Protein AF-A0A0K9PNU1-F1 (afdb_monomer_lite)

Radius of gyration: 18.24 Å; chains: 1; bounding box: 35×34×58 Å

pLDDT: mean 87.6, std 14.02, range [39.38, 98.31]

Sequence (174 aa):
LGCNKSFCAAYWQTQDVKPDSIHTMCNGESFKPIYQRTISMIPDSTHQNNRYEQAITKKCIEHSGKSVQAVISDWIVKFGKREIDRTKLPLSQAEIISPQSHLCNDCYSKLVGFLLYWFRVSMPKSDIPLEASDRQDCWYGHACRTQHHNLDHAEKRNHVCRPTRGNPNTPLTS

Foldseek 3Di:
DFAPDDACQVVCVVVVNDDDPPCPSNPPQQKAFLLPDDDQAQDCPALNNQVQVRVQLVVLCVLVVHGLRVLSNVLLVCVQVVVDDQPPQPGPPSVPRHSRHMDGPVSSSSVSSVSSLVVVVPDDLVSGPPQQSPAAADLCASNDPCSNPPNVCVSRHHNSDHHNPPDPPHDPDD

Secondary structure (DSSP, 8-state):
-BT-----HHHHHHTT----TT-GGG-GGGEEEGGG---SS--TTGGGG-HHHHHHHHHHHHHTT--HHHHHHHHHHHHHTT-S--TT--SBTTTT--TTSEEEHHHHHHHHHHHHHHHHHHS-GGGS-HHHHTSEEPTTGGG-SGGGT-HHHHHHEE-SS---TT-TT-----

Organism: Zostera marina (NCBI:txid29655)

Structure (mmCIF, N/CA/C/O backbone):
data_AF-A0A0K9PNU1-F1
#
_entry.id   AF-A0A0K9PNU1-F1
#
loop_
_atom_site.group_PDB
_atom_site.id
_atom_site.type_symbol
_atom_site.label_atom_id
_atom_site.label_alt_id
_atom_site.label_comp_id
_atom_site.label_asym_id
_atom_site.label_entity_id
_atom_site.label_seq_id
_atom_site.pdbx_PDB_ins_code
_atom_site.Cartn_x
_atom_site.Cartn_y
_atom_site.Cartn_z
_atom_site.occupancy
_atom_site.B_iso_or_equiv
_atom_site.auth_seq_id
_atom_site.auth_comp_id
_atom_site.auth_asym_id
_atom_site.auth_atom_id
_atom_site.pdbx_PDB_model_num
ATOM 1 N N . LEU A 1 1 ? 3.591 -10.406 -16.385 1.00 83.81 1 LEU A N 1
ATOM 2 C CA . LEU A 1 1 ? 3.832 -9.754 -15.072 1.00 83.81 1 LEU A CA 1
ATOM 3 C C . LEU A 1 1 ? 2.864 -8.596 -14.857 1.00 83.81 1 LEU A C 1
ATOM 5 O O . LEU A 1 1 ? 2.636 -7.806 -15.771 1.00 83.81 1 LEU A O 1
ATOM 9 N N . GLY A 1 2 ? 2.307 -8.464 -13.653 1.00 90.31 2 GLY A N 1
ATOM 10 C CA . GLY A 1 2 ? 1.466 -7.318 -13.300 1.00 90.31 2 GLY A CA 1
ATOM 11 C C . GLY A 1 2 ? 0.048 -7.435 -13.862 1.00 90.31 2 GLY A C 1
ATOM 12 O O . GLY A 1 2 ? -0.777 -8.146 -13.296 1.00 90.31 2 GLY A O 1
ATOM 13 N N . CYS A 1 3 ? -0.244 -6.733 -14.961 1.00 90.06 3 CYS A N 1
ATOM 14 C CA . CYS A 1 3 ? -1.572 -6.713 -15.594 1.00 90.06 3 CYS A CA 1
ATOM 15 C C . CYS A 1 3 ? -1.666 -7.523 -16.894 1.00 90.06 3 CYS A C 1
ATOM 17 O O . CYS A 1 3 ? -2.749 -7.593 -17.463 1.00 90.06 3 CYS A O 1
ATOM 19 N N . ASN A 1 4 ? -0.557 -8.104 -17.369 1.00 85.81 4 ASN A N 1
ATOM 20 C CA . ASN A 1 4 ? -0.470 -8.848 -18.637 1.00 85.81 4 ASN A CA 1
ATOM 21 C C . ASN A 1 4 ? -0.915 -8.055 -19.880 1.00 85.81 4 ASN A C 1
ATOM 23 O O . ASN A 1 4 ? -1.255 -8.645 -20.901 1.00 85.81 4 ASN A O 1
ATOM 27 N N . LYS A 1 5 ? -0.897 -6.720 -19.805 1.00 84.81 5 LYS A N 1
ATOM 28 C CA . LYS A 1 5 ? -1.066 -5.845 -20.968 1.00 84.81 5 LYS A CA 1
ATOM 29 C C . LYS A 1 5 ? 0.273 -5.662 -21.685 1.00 84.81 5 LYS A C 1
ATOM 31 O O . LYS A 1 5 ? 1.325 -5.689 -21.046 1.00 84.81 5 LYS A O 1
ATOM 36 N N . SER A 1 6 ? 0.212 -5.437 -22.993 1.00 82.12 6 SER A N 1
ATOM 37 C CA . SER A 1 6 ? 1.374 -5.107 -23.822 1.00 82.12 6 SER A CA 1
ATOM 38 C C . SER A 1 6 ? 1.737 -3.626 -23.691 1.00 82.12 6 SER A C 1
ATOM 40 O O . SER A 1 6 ? 0.851 -2.772 -23.667 1.00 82.12 6 SER A O 1
ATOM 42 N N . PHE A 1 7 ? 3.036 -3.323 -23.634 1.00 79.94 7 PHE A N 1
ATOM 43 C CA . PHE A 1 7 ? 3.574 -1.960 -23.572 1.00 79.94 7 PHE A CA 1
ATOM 44 C C . PHE A 1 7 ? 4.652 -1.793 -24.649 1.00 79.94 7 PHE A C 1
ATOM 46 O O . PHE A 1 7 ? 5.576 -2.597 -24.738 1.00 79.94 7 PHE A O 1
ATOM 53 N N . CYS A 1 8 ? 4.515 -0.757 -25.473 1.00 75.06 8 CYS A N 1
ATOM 54 C CA . CYS A 1 8 ? 5.341 -0.489 -26.661 1.00 75.06 8 CYS A CA 1
ATOM 55 C C . CYS A 1 8 ? 6.569 0.380 -26.370 1.00 75.06 8 CYS A C 1
ATOM 57 O O . CYS A 1 8 ? 7.464 0.448 -27.205 1.00 75.06 8 CYS A O 1
ATOM 59 N N . ALA A 1 9 ? 6.634 1.033 -25.204 1.00 73.19 9 ALA A N 1
ATOM 60 C CA . ALA A 1 9 ? 7.645 2.051 -24.918 1.00 73.19 9 ALA A CA 1
ATOM 61 C C . ALA A 1 9 ? 9.091 1.538 -25.063 1.00 73.19 9 ALA A C 1
ATOM 63 O O . ALA A 1 9 ? 9.909 2.179 -25.715 1.00 73.19 9 ALA A O 1
ATOM 64 N N . ALA A 1 10 ? 9.386 0.351 -24.524 1.00 70.69 10 ALA A N 1
ATOM 65 C CA . ALA A 1 10 ? 10.712 -0.260 -24.639 1.00 70.69 10 ALA A CA 1
ATOM 66 C C . ALA A 1 10 ? 11.063 -0.640 -26.088 1.00 70.69 10 ALA A C 1
ATOM 68 O O . ALA A 1 10 ? 12.216 -0.537 -26.486 1.00 70.69 10 ALA A O 1
ATOM 69 N N . TYR A 1 11 ? 10.074 -1.050 -26.888 1.00 73.88 11 TYR A N 1
ATOM 70 C CA . TYR A 1 11 ? 10.272 -1.364 -28.303 1.00 73.88 11 TYR A CA 1
ATOM 71 C C . TYR A 1 11 ? 10.519 -0.094 -29.130 1.00 73.88 11 TYR A C 1
ATOM 73 O O . TYR A 1 11 ? 11.420 -0.063 -29.951 1.00 73.88 11 TYR A O 1
ATOM 81 N N . TRP A 1 12 ? 9.780 0.991 -28.897 1.00 72.06 12 TRP A N 1
ATOM 82 C CA . TRP A 1 12 ? 9.992 2.244 -29.636 1.00 72.06 12 TRP A CA 1
ATOM 83 C C . TRP A 1 12 ? 11.311 2.932 -29.297 1.00 72.06 12 TRP A C 1
ATOM 85 O O . TRP A 1 12 ? 11.944 3.481 -30.194 1.00 72.06 12 TRP A O 1
ATOM 95 N N . GLN A 1 13 ? 11.772 2.831 -28.046 1.00 68.81 13 GLN A N 1
ATOM 96 C CA . GLN A 1 13 ? 13.101 3.310 -27.660 1.00 68.81 13 GLN A CA 1
ATOM 97 C C . GLN A 1 13 ? 14.226 2.618 -28.441 1.00 68.81 13 GLN A C 1
ATOM 99 O O . GLN A 1 13 ? 15.201 3.274 -28.790 1.00 68.81 13 GLN A O 1
ATOM 104 N N . THR A 1 14 ? 14.103 1.324 -28.765 1.00 72.62 14 THR A N 1
ATOM 105 C CA . THR A 1 14 ? 15.113 0.636 -29.593 1.00 72.62 14 THR A CA 1
ATOM 106 C C . THR A 1 14 ? 15.019 0.988 -31.076 1.00 72.62 14 THR A C 1
ATOM 108 O O . THR A 1 14 ? 15.977 0.758 -31.806 1.00 72.62 14 THR A O 1
ATOM 111 N N . GLN A 1 15 ? 13.890 1.545 -31.523 1.00 75.06 15 GLN A N 1
ATOM 112 C CA . GLN A 1 15 ? 13.675 2.013 -32.896 1.00 75.06 15 GLN A CA 1
ATOM 113 C C . GLN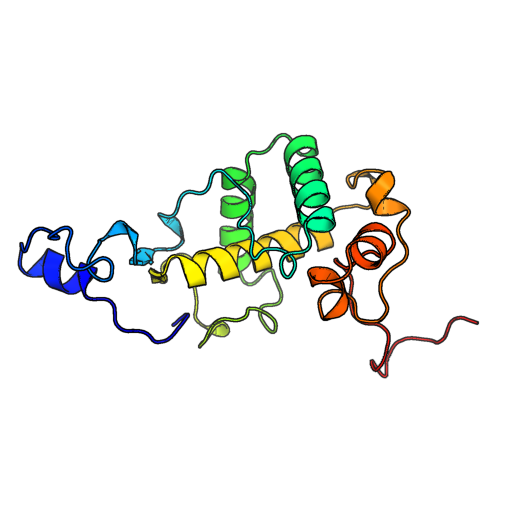 A 1 15 ? 13.951 3.519 -33.068 1.00 75.06 15 GLN A C 1
ATOM 115 O O . GLN A 1 15 ? 13.663 4.061 -34.131 1.00 75.06 15 GLN A O 1
ATOM 120 N N . ASP A 1 16 ? 14.461 4.200 -32.032 1.00 67.56 16 ASP A N 1
ATOM 121 C CA . ASP A 1 16 ? 14.679 5.658 -31.989 1.00 67.56 16 ASP A CA 1
ATOM 122 C C . ASP A 1 16 ? 13.420 6.488 -32.334 1.00 67.56 16 ASP A C 1
ATOM 124 O O . ASP A 1 16 ? 13.474 7.635 -32.783 1.00 67.56 16 ASP A O 1
ATOM 128 N N . VAL A 1 17 ? 12.237 5.902 -32.107 1.00 65.19 17 VAL A N 1
ATOM 129 C CA . VAL A 1 17 ? 10.954 6.572 -32.319 1.00 65.19 17 VAL A CA 1
ATOM 130 C C . VAL A 1 17 ? 10.644 7.397 -31.080 1.00 65.19 17 VAL A C 1
ATOM 132 O O . VAL A 1 17 ? 10.397 6.861 -29.994 1.00 65.19 17 VAL A O 1
ATOM 135 N N . LYS A 1 18 ? 10.639 8.724 -31.238 1.00 62.19 18 LYS A N 1
ATOM 136 C CA . LYS A 1 18 ? 10.234 9.633 -30.164 1.00 62.19 18 LYS A CA 1
ATOM 137 C C . LYS A 1 18 ? 8.767 9.366 -29.800 1.00 62.19 18 LYS A C 1
ATOM 139 O O . LYS A 1 18 ? 7.941 9.260 -30.705 1.00 62.19 18 LYS A O 1
ATOM 144 N N . PRO A 1 19 ? 8.423 9.259 -28.504 1.00 59.25 19 PRO A N 1
ATOM 145 C CA . PRO A 1 19 ? 7.039 9.069 -28.097 1.00 59.25 19 PRO A CA 1
ATOM 146 C C . PRO A 1 19 ? 6.200 10.269 -28.541 1.00 59.25 19 PRO A C 1
ATOM 148 O O . PRO A 1 19 ? 6.333 11.357 -27.981 1.00 59.25 19 PRO A O 1
ATOM 151 N N . ASP A 1 20 ? 5.335 10.080 -29.534 1.00 57.81 20 ASP A N 1
ATOM 152 C CA . ASP A 1 20 ? 4.310 11.068 -29.852 1.00 57.81 20 ASP A CA 1
ATOM 153 C C . ASP A 1 20 ? 3.248 11.076 -28.746 1.00 57.81 20 ASP A C 1
ATOM 155 O O . ASP A 1 20 ? 2.864 10.031 -28.206 1.00 57.81 20 ASP A O 1
ATOM 159 N N . SER A 1 21 ? 2.738 12.266 -28.422 1.00 55.56 21 SER A N 1
ATOM 160 C CA . SER A 1 21 ? 1.743 12.508 -27.361 1.00 55.56 21 SER A CA 1
ATOM 161 C C . SER A 1 21 ? 0.424 11.737 -27.539 1.00 55.56 21 SER A C 1
ATOM 163 O O . SER A 1 21 ? -0.392 11.684 -26.620 1.00 55.56 21 SER A O 1
ATOM 165 N N . ILE A 1 22 ? 0.229 11.108 -28.701 1.00 56.44 22 ILE A N 1
ATOM 166 C CA . ILE A 1 22 ? -0.984 10.401 -29.118 1.00 56.44 22 ILE A CA 1
ATOM 167 C C . ILE A 1 22 ? -1.079 8.996 -28.494 1.00 56.44 22 ILE A C 1
ATOM 169 O O . ILE A 1 22 ? -2.179 8.525 -28.207 1.00 56.44 22 ILE A O 1
ATOM 173 N N . HIS A 1 23 ? 0.046 8.326 -28.213 1.00 60.69 23 HIS A N 1
ATOM 174 C CA . HIS A 1 23 ? 0.045 6.964 -27.663 1.00 60.69 23 HIS A CA 1
ATOM 175 C C . HIS A 1 23 ? 0.577 6.923 -26.230 1.00 60.69 23 HIS A C 1
ATOM 177 O O . HIS A 1 23 ? 1.717 6.544 -25.967 1.00 60.69 23 HIS A O 1
ATOM 183 N N . THR A 1 24 ? -0.293 7.228 -25.263 1.00 61.19 24 THR A N 1
ATOM 184 C CA . THR A 1 24 ? 0.017 7.207 -23.819 1.00 61.19 24 THR A CA 1
ATOM 185 C C . THR A 1 24 ? 0.613 5.871 -23.340 1.00 61.19 24 THR A C 1
ATOM 187 O O . THR A 1 24 ? 1.413 5.853 -22.406 1.00 61.19 24 THR A O 1
ATOM 190 N N . MET A 1 25 ? 0.280 4.752 -24.000 1.00 58.56 25 MET A N 1
ATOM 191 C CA . MET A 1 25 ? 0.829 3.416 -23.704 1.00 58.56 25 MET A CA 1
ATOM 192 C C . MET A 1 25 ? 2.280 3.204 -24.164 1.00 58.56 25 MET A C 1
ATOM 194 O O . MET A 1 25 ? 2.917 2.236 -23.745 1.00 58.56 25 MET A O 1
ATOM 198 N N . CYS A 1 26 ? 2.804 4.089 -25.014 1.00 63.03 26 CYS A N 1
ATOM 199 C CA . CYS A 1 26 ? 4.181 4.052 -25.503 1.00 63.03 26 CYS A CA 1
ATOM 200 C C . CYS A 1 26 ? 5.074 5.112 -24.836 1.00 63.03 26 CYS A C 1
ATOM 202 O O . CYS A 1 26 ? 6.230 5.272 -25.219 1.00 63.03 26 CYS A O 1
ATOM 204 N N . ASN A 1 27 ? 4.580 5.806 -23.804 1.00 69.31 27 ASN A N 1
ATOM 205 C CA . ASN A 1 27 ? 5.413 6.666 -22.970 1.00 69.31 27 ASN A CA 1
ATOM 206 C C . ASN A 1 27 ? 6.337 5.804 -22.085 1.00 69.31 27 ASN A C 1
ATOM 208 O O . ASN A 1 27 ? 5.847 4.946 -21.346 1.00 69.31 27 ASN A O 1
ATOM 212 N N . GLY A 1 28 ? 7.650 6.056 -22.114 1.00 65.00 28 GLY A N 1
ATOM 213 C CA . GLY A 1 28 ? 8.648 5.377 -21.270 1.00 65.00 28 GLY A CA 1
ATOM 214 C C . GLY A 1 28 ? 8.365 5.475 -19.768 1.00 65.00 28 GLY A C 1
ATOM 215 O O . GLY A 1 28 ? 8.656 4.550 -19.017 1.00 65.00 28 GLY A O 1
ATOM 216 N N . GLU A 1 29 ? 7.681 6.533 -19.330 1.00 75.31 29 GLU A N 1
ATOM 217 C CA . GLU A 1 29 ? 7.273 6.693 -17.930 1.00 75.31 29 GLU A CA 1
ATOM 218 C C . GLU A 1 29 ? 6.126 5.755 -17.518 1.00 75.31 29 GLU A C 1
ATOM 220 O O . GLU A 1 29 ? 5.955 5.448 -16.335 1.00 75.31 29 GLU A O 1
ATOM 225 N N . SER A 1 30 ? 5.337 5.267 -18.482 1.00 80.38 30 SER A N 1
ATOM 226 C CA . SER A 1 30 ? 4.175 4.415 -18.208 1.00 80.38 30 SER A CA 1
ATOM 227 C C . SER A 1 30 ? 4.565 2.998 -17.783 1.00 80.38 30 SER A C 1
ATOM 229 O O . SER A 1 30 ? 3.797 2.355 -17.061 1.00 80.38 30 SER A O 1
ATOM 231 N N . PHE A 1 31 ? 5.758 2.528 -18.169 1.00 87.88 31 PHE A N 1
ATOM 232 C CA . PHE A 1 31 ? 6.253 1.175 -17.930 1.00 87.88 31 PHE A CA 1
ATOM 233 C C . PHE A 1 31 ? 7.770 1.177 -17.701 1.00 87.88 31 PHE A C 1
ATOM 235 O O . PHE A 1 31 ? 8.551 1.260 -18.641 1.00 87.88 31 PHE A O 1
ATOM 242 N N . LYS A 1 32 ? 8.185 1.061 -16.437 1.00 90.19 32 LYS A N 1
ATOM 243 C CA . LYS A 1 32 ? 9.592 1.123 -16.017 1.00 90.19 32 LYS A CA 1
ATOM 244 C C . LYS A 1 32 ? 9.868 0.202 -14.821 1.00 90.19 32 LYS A C 1
ATOM 246 O O . LYS A 1 32 ? 8.899 -0.205 -14.154 1.00 90.19 32 LYS A O 1
ATOM 251 N N . PRO A 1 33 ? 11.140 -0.150 -14.544 1.00 93.94 33 PRO A N 1
ATOM 252 C CA . PRO A 1 33 ? 11.506 -1.020 -13.430 1.00 93.94 33 PRO A CA 1
ATOM 253 C C . PRO A 1 33 ? 11.016 -0.457 -12.098 1.00 93.94 33 PRO A C 1
ATOM 255 O O . PRO A 1 33 ? 11.108 0.749 -11.874 1.00 93.94 33 PRO A O 1
ATOM 258 N N . ILE A 1 34 ? 10.554 -1.320 -11.189 1.00 96.06 34 ILE A N 1
ATOM 259 C CA . ILE A 1 34 ? 10.071 -0.916 -9.857 1.00 96.06 34 ILE A CA 1
ATOM 260 C C . ILE A 1 34 ? 11.101 -0.051 -9.114 1.00 96.06 34 ILE A C 1
ATOM 262 O O . ILE A 1 34 ? 10.722 0.967 -8.540 1.00 96.06 34 ILE A O 1
ATOM 266 N N . TYR A 1 35 ? 12.387 -0.411 -9.157 1.00 93.81 35 TYR A N 1
ATOM 267 C CA . TYR A 1 35 ? 13.446 0.316 -8.443 1.00 93.81 35 TYR A CA 1
ATOM 268 C C . TYR A 1 35 ? 13.700 1.745 -8.958 1.00 93.81 35 TYR A C 1
ATOM 270 O O . TYR A 1 35 ? 14.263 2.554 -8.229 1.00 93.81 35 TYR A O 1
ATOM 278 N N . GLN A 1 36 ? 13.296 2.065 -10.193 1.00 93.38 36 GLN A N 1
ATOM 279 C CA . GLN A 1 36 ? 13.439 3.404 -10.785 1.00 93.38 36 GLN A CA 1
ATOM 280 C C . GLN A 1 36 ? 12.193 4.280 -10.577 1.00 93.38 36 GLN A C 1
ATOM 282 O O . GLN A 1 36 ? 12.121 5.403 -11.082 1.00 93.38 36 GLN A O 1
ATOM 287 N N . ARG A 1 37 ? 11.158 3.767 -9.901 1.00 94.56 37 ARG A N 1
ATOM 288 C CA . ARG A 1 37 ? 9.919 4.517 -9.689 1.00 94.56 37 ARG A CA 1
ATOM 289 C C . ARG A 1 37 ? 10.041 5.447 -8.490 1.00 94.56 37 ARG A C 1
ATOM 291 O O . ARG A 1 37 ? 10.570 5.075 -7.445 1.00 94.56 37 ARG A O 1
ATOM 298 N N . THR A 1 38 ? 9.496 6.645 -8.666 1.00 94.56 38 THR A N 1
ATOM 299 C CA . THR A 1 38 ? 9.390 7.665 -7.630 1.00 94.56 38 THR A CA 1
ATOM 300 C C . THR A 1 38 ? 7.933 7.869 -7.232 1.00 94.56 38 THR A C 1
ATOM 302 O O . THR A 1 38 ? 7.021 7.702 -8.046 1.00 94.56 38 THR A O 1
ATOM 305 N N . ILE A 1 39 ? 7.709 8.214 -5.968 1.00 95.69 39 ILE A N 1
ATOM 306 C CA . ILE A 1 39 ? 6.389 8.460 -5.408 1.00 95.69 39 ILE A CA 1
ATOM 307 C C . ILE A 1 39 ? 6.455 9.483 -4.273 1.00 95.69 39 ILE A C 1
ATOM 309 O O . ILE A 1 39 ? 7.228 9.355 -3.326 1.00 95.69 39 ILE A O 1
ATOM 313 N N . SER A 1 40 ? 5.618 10.512 -4.366 1.00 95.88 40 SER A N 1
ATOM 314 C CA . SER A 1 40 ? 5.509 11.570 -3.356 1.00 95.88 40 SER A CA 1
ATOM 315 C C . SER A 1 40 ? 4.274 11.423 -2.466 1.00 95.88 40 SER A C 1
ATOM 317 O O . SER A 1 40 ? 4.265 11.932 -1.349 1.00 95.88 40 SER A O 1
ATOM 319 N N . MET A 1 41 ? 3.240 10.721 -2.937 1.00 96.06 41 MET A N 1
ATOM 320 C CA . MET A 1 41 ? 1.943 10.609 -2.267 1.00 96.06 41 MET A CA 1
ATOM 321 C C . MET A 1 41 ? 1.442 9.168 -2.246 1.00 96.06 41 MET A C 1
ATOM 323 O O . MET A 1 41 ? 1.766 8.371 -3.122 1.00 96.06 41 MET A O 1
ATOM 327 N N . ILE A 1 42 ? 0.617 8.842 -1.254 1.00 97.56 42 ILE A N 1
ATOM 328 C CA . ILE A 1 42 ? -0.068 7.549 -1.177 1.00 97.56 42 ILE A CA 1
ATOM 329 C C . ILE A 1 42 ? -1.061 7.451 -2.352 1.00 97.56 42 ILE A C 1
ATOM 331 O O . ILE A 1 42 ? -1.864 8.366 -2.511 1.00 97.56 42 ILE A O 1
ATOM 335 N N . PRO A 1 43 ? -1.048 6.375 -3.165 1.00 96.88 43 PRO A N 1
ATOM 336 C CA . PRO A 1 43 ? -2.026 6.200 -4.234 1.00 96.88 43 PRO A CA 1
ATOM 337 C C . PRO A 1 43 ? -3.446 6.065 -3.683 1.00 96.88 43 PRO A C 1
ATOM 339 O O . PRO A 1 43 ? -3.652 5.312 -2.727 1.00 96.88 43 PRO A O 1
ATOM 342 N N . ASP A 1 44 ? -4.427 6.671 -4.352 1.00 94.25 44 ASP A N 1
ATOM 343 C CA . ASP A 1 44 ? -5.845 6.632 -3.952 1.00 94.25 44 ASP A CA 1
ATOM 344 C C . ASP A 1 44 ? -6.413 5.210 -3.853 1.00 94.25 44 ASP A C 1
ATOM 346 O O . ASP A 1 44 ? -7.328 4.962 -3.076 1.00 94.25 44 ASP A O 1
ATOM 350 N N . SER A 1 45 ? -5.841 4.251 -4.589 1.00 92.56 45 SER A N 1
ATOM 351 C CA . SER A 1 45 ? -6.229 2.837 -4.534 1.00 92.56 45 SER A CA 1
ATOM 352 C C . SER A 1 45 ? -5.788 2.107 -3.259 1.00 92.56 45 SER A C 1
ATOM 354 O O . SER A 1 45 ? -6.163 0.953 -3.040 1.00 92.56 45 SER A O 1
ATOM 356 N N . THR A 1 46 ? -4.944 2.729 -2.434 1.00 95.25 46 THR A N 1
ATOM 357 C CA . THR A 1 46 ? -4.414 2.130 -1.200 1.00 95.25 46 THR A CA 1
ATOM 358 C C . THR A 1 46 ? -5.546 1.869 -0.206 1.00 95.25 46 THR A C 1
ATOM 360 O O . THR A 1 46 ? -6.501 2.639 -0.139 1.00 95.25 46 THR A O 1
ATOM 363 N N . HIS A 1 47 ? -5.463 0.772 0.556 1.00 94.81 47 HIS A N 1
ATOM 364 C CA . HIS A 1 47 ? -6.504 0.354 1.512 1.00 94.81 47 HIS A CA 1
ATOM 365 C C . HIS A 1 47 ? -7.909 0.273 0.897 1.00 94.81 47 HIS A C 1
ATOM 367 O O . HIS A 1 47 ? -8.881 0.705 1.501 1.00 94.81 47 HIS A O 1
ATOM 373 N N . GLN A 1 48 ? -8.027 -0.241 -0.334 1.00 92.12 48 GLN A N 1
ATOM 374 C CA . GLN A 1 48 ? -9.312 -0.353 -1.041 1.00 92.12 48 GLN A CA 1
ATOM 375 C C . GLN A 1 48 ? -10.050 0.994 -1.174 1.00 92.12 48 GLN A C 1
ATOM 377 O O . GLN A 1 48 ? -11.267 1.032 -1.082 1.00 92.12 48 GLN A O 1
ATOM 382 N N . ASN A 1 49 ? -9.339 2.106 -1.386 1.00 93.81 49 ASN A N 1
ATOM 383 C CA . ASN A 1 49 ? -9.901 3.469 -1.406 1.00 93.81 49 ASN A CA 1
ATOM 384 C C . ASN A 1 49 ? -10.448 3.971 -0.052 1.00 93.81 49 ASN A C 1
ATOM 386 O O . ASN A 1 49 ? -11.184 4.958 -0.008 1.00 93.81 49 ASN A O 1
ATOM 390 N N . ASN A 1 50 ? -10.101 3.323 1.065 1.00 95.75 50 ASN A N 1
ATOM 391 C CA . ASN A 1 50 ? -10.478 3.787 2.395 1.00 95.75 50 ASN A CA 1
ATOM 392 C C . ASN A 1 50 ? -9.648 5.021 2.791 1.00 95.75 50 ASN A C 1
ATOM 394 O O . ASN A 1 50 ? -8.490 4.916 3.204 1.00 95.75 50 ASN A O 1
ATOM 398 N N . ARG A 1 51 ? -10.267 6.202 2.692 1.00 94.81 51 ARG A N 1
ATOM 399 C CA . ARG A 1 51 ? -9.622 7.493 2.979 1.00 94.81 51 ARG A CA 1
ATOM 400 C C . ARG A 1 51 ? -9.180 7.649 4.437 1.00 94.81 51 ARG A C 1
ATOM 402 O O . ARG A 1 51 ? -8.174 8.312 4.680 1.00 94.81 51 ARG A O 1
ATOM 409 N N . TYR A 1 52 ? -9.871 7.025 5.392 1.00 95.94 52 TYR A N 1
ATOM 410 C CA . TYR A 1 52 ? -9.470 7.068 6.802 1.00 95.94 52 TYR A CA 1
ATOM 411 C C . TYR A 1 52 ? -8.176 6.281 7.020 1.00 95.94 52 TYR A C 1
ATOM 413 O O . TYR A 1 52 ? -7.226 6.806 7.597 1.00 95.94 52 TYR A O 1
ATOM 421 N N . GLU A 1 53 ? -8.075 5.068 6.471 1.00 97.19 53 GLU A N 1
ATOM 422 C CA . GLU A 1 53 ? -6.841 4.277 6.572 1.00 97.19 53 GLU A CA 1
ATOM 423 C C . GLU A 1 53 ? -5.671 4.920 5.818 1.00 97.19 53 GLU A C 1
ATOM 425 O O . GLU A 1 53 ? -4.523 4.839 6.260 1.00 97.19 53 GLU A O 1
ATOM 430 N N . GLN A 1 54 ? -5.936 5.600 4.699 1.00 96.94 54 GLN A N 1
ATOM 431 C CA . GLN A 1 54 ? -4.921 6.386 3.989 1.00 96.94 54 GLN A CA 1
ATOM 432 C C . GLN A 1 54 ? -4.417 7.555 4.836 1.00 96.94 54 GLN A C 1
ATOM 434 O O . GLN A 1 54 ? -3.205 7.735 4.953 1.00 96.94 54 GLN A O 1
ATOM 439 N N . ALA A 1 55 ? -5.322 8.314 5.462 1.00 96.25 55 ALA A N 1
ATOM 440 C CA . ALA A 1 55 ? -4.965 9.426 6.337 1.00 96.25 55 ALA A CA 1
ATOM 441 C C . ALA A 1 55 ? -4.148 8.952 7.547 1.00 96.25 55 ALA A C 1
ATOM 443 O O . ALA A 1 55 ? -3.108 9.531 7.854 1.00 96.25 55 ALA A O 1
ATOM 444 N N . ILE A 1 56 ? -4.557 7.852 8.181 1.00 96.88 56 ILE A N 1
ATOM 445 C CA . ILE A 1 56 ? -3.810 7.245 9.286 1.00 96.88 56 ILE A CA 1
ATOM 446 C C . ILE A 1 56 ? -2.434 6.767 8.808 1.00 96.88 56 ILE A C 1
ATOM 448 O O . ILE A 1 56 ? -1.429 7.010 9.470 1.00 96.88 56 ILE A O 1
ATOM 452 N N . THR A 1 57 ? -2.355 6.127 7.639 1.00 97.50 57 THR A N 1
ATOM 453 C CA . THR A 1 57 ? -1.073 5.684 7.068 1.00 97.50 57 THR A CA 1
ATOM 454 C C . THR A 1 57 ? -0.145 6.853 6.794 1.00 97.50 57 THR A C 1
ATOM 456 O O . THR A 1 57 ? 1.041 6.765 7.098 1.00 97.50 57 THR A O 1
ATOM 459 N N . LYS A 1 58 ? -0.677 7.967 6.286 1.00 97.12 58 LYS A N 1
ATOM 460 C CA . LYS A 1 58 ? 0.083 9.201 6.101 1.00 97.12 58 LYS A CA 1
ATOM 461 C C . LYS A 1 58 ? 0.653 9.702 7.432 1.00 97.12 58 LYS A C 1
ATOM 463 O O . LYS A 1 58 ? 1.858 9.912 7.511 1.00 97.12 58 LYS A O 1
ATOM 468 N N . LYS A 1 59 ? -0.172 9.782 8.483 1.00 96.62 59 LYS A N 1
ATOM 469 C CA . LYS A 1 59 ? 0.271 10.175 9.832 1.00 96.62 59 LYS A CA 1
ATOM 470 C C . LYS A 1 59 ? 1.343 9.238 10.392 1.00 96.62 59 LYS A C 1
ATOM 472 O O . LYS A 1 59 ? 2.312 9.706 10.972 1.00 96.62 59 LYS A O 1
ATOM 477 N N . CYS A 1 60 ? 1.218 7.927 10.185 1.00 96.69 60 CYS A N 1
ATOM 478 C CA . CYS A 1 60 ? 2.245 6.960 10.581 1.00 96.69 60 CYS A CA 1
ATOM 479 C C . CYS A 1 60 ? 3.585 7.190 9.871 1.00 96.69 60 CYS A C 1
ATOM 481 O O . CYS A 1 60 ? 4.640 7.108 10.496 1.00 96.69 60 CYS A O 1
ATOM 483 N N . ILE A 1 61 ? 3.555 7.480 8.567 1.00 97.06 61 ILE A N 1
ATOM 484 C CA . ILE A 1 61 ? 4.764 7.796 7.797 1.00 97.06 61 ILE A CA 1
ATOM 485 C C . ILE A 1 61 ? 5.401 9.084 8.335 1.00 97.06 61 ILE A C 1
ATOM 487 O O . ILE A 1 61 ? 6.596 9.090 8.627 1.00 97.06 61 ILE A O 1
ATOM 491 N N . GLU A 1 62 ? 4.600 10.132 8.537 1.00 94.81 62 GLU A N 1
ATOM 492 C CA . GLU A 1 62 ? 5.046 11.413 9.099 1.00 94.81 62 GLU A CA 1
ATOM 493 C C . GLU A 1 62 ? 5.656 11.237 10.499 1.00 94.81 62 GLU A C 1
ATOM 495 O O . GLU A 1 62 ? 6.750 11.735 10.756 1.00 94.81 62 GLU A O 1
ATOM 500 N N . HIS A 1 63 ? 5.012 10.457 11.373 1.00 92.38 63 HIS A N 1
ATOM 501 C CA . HIS A 1 63 ? 5.501 10.163 12.723 1.00 92.38 63 HIS A CA 1
ATOM 502 C C . HIS A 1 63 ? 6.830 9.393 12.719 1.00 92.38 63 HIS A C 1
ATOM 504 O O . HIS A 1 63 ? 7.675 9.611 13.581 1.00 92.38 63 HIS A O 1
ATOM 510 N N . SER A 1 64 ? 7.062 8.545 11.711 1.00 92.88 64 SER A N 1
ATOM 511 C CA . SER A 1 64 ? 8.347 7.855 11.527 1.00 92.88 64 SER A CA 1
ATOM 512 C C . SER A 1 64 ? 9.479 8.759 11.008 1.00 92.88 64 SER A C 1
ATOM 514 O O . SER A 1 64 ? 10.608 8.292 10.853 1.00 92.88 64 SER A O 1
ATOM 516 N N . GLY A 1 65 ? 9.193 10.029 10.691 1.00 95.25 65 GLY A N 1
ATOM 517 C CA . GLY A 1 65 ? 10.167 10.983 10.154 1.00 95.25 65 GLY A CA 1
ATOM 518 C C . GLY A 1 65 ? 10.621 10.681 8.722 1.00 95.25 65 GLY A C 1
ATOM 519 O O . GLY A 1 65 ? 11.649 11.193 8.278 1.00 95.25 65 GLY A O 1
ATOM 520 N N . LYS A 1 66 ? 9.889 9.835 7.988 1.00 96.75 66 LYS A N 1
ATOM 521 C CA . LYS A 1 66 ? 10.235 9.410 6.625 1.00 96.75 66 LYS A CA 1
ATOM 522 C C . LYS A 1 66 ? 9.314 10.044 5.589 1.00 96.75 66 LYS A C 1
ATOM 524 O O . LYS A 1 66 ? 8.159 10.354 5.856 1.00 96.75 66 LYS A O 1
ATOM 529 N N . SER A 1 67 ? 9.809 10.175 4.361 1.00 98.00 67 SER A N 1
ATOM 530 C CA . SER A 1 67 ? 8.953 10.444 3.205 1.00 98.00 67 SER A CA 1
ATOM 531 C C . SER A 1 67 ? 8.239 9.168 2.744 1.00 98.00 67 SER A C 1
ATOM 533 O O . SER A 1 67 ? 8.698 8.054 3.014 1.00 98.00 67 SER A O 1
ATOM 535 N N . VAL A 1 68 ? 7.153 9.318 1.974 1.00 97.88 68 VAL A N 1
ATOM 536 C CA . VAL A 1 68 ? 6.484 8.177 1.320 1.00 97.88 68 VAL A CA 1
ATOM 537 C C . VAL A 1 68 ? 7.486 7.393 0.469 1.00 97.88 68 VAL A C 1
ATOM 539 O O . VAL A 1 68 ? 7.544 6.172 0.574 1.00 97.88 68 VAL A O 1
ATOM 542 N N . GLN A 1 69 ? 8.337 8.084 -0.299 1.00 98.00 69 GLN A N 1
ATOM 543 C CA . GLN A 1 69 ? 9.391 7.446 -1.087 1.00 98.00 69 GLN A CA 1
ATOM 544 C C . GLN A 1 69 ? 10.321 6.586 -0.228 1.00 98.00 69 GLN A C 1
ATOM 546 O O . GLN A 1 69 ? 10.605 5.455 -0.607 1.00 98.00 69 GLN A O 1
ATOM 551 N N . ALA A 1 70 ? 10.808 7.107 0.902 1.00 98.12 70 ALA A N 1
ATOM 552 C CA . ALA A 1 70 ? 11.750 6.386 1.754 1.00 98.12 70 ALA A CA 1
ATOM 553 C C . ALA A 1 70 ? 11.126 5.100 2.312 1.00 98.12 70 ALA A C 1
ATOM 555 O O . ALA A 1 70 ? 11.73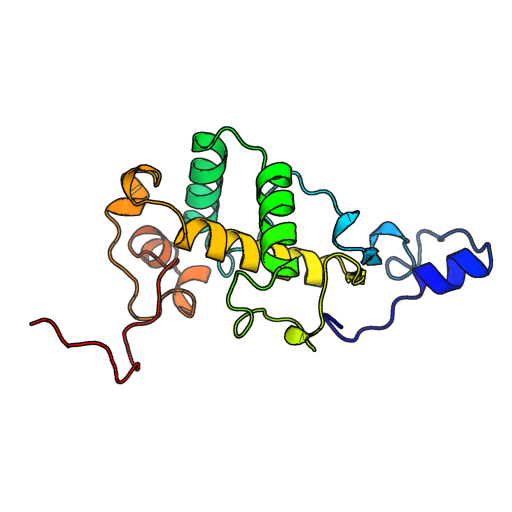6 4.036 2.232 1.00 98.12 70 ALA A O 1
ATOM 556 N N . VAL A 1 71 ? 9.875 5.175 2.783 1.00 98.25 71 VAL A N 1
ATOM 557 C CA . VAL A 1 71 ? 9.126 3.987 3.217 1.00 98.25 71 VAL A CA 1
ATOM 558 C C . VAL A 1 71 ? 8.976 3.002 2.058 1.00 98.25 71 VAL A C 1
ATOM 560 O O . VAL A 1 71 ? 9.321 1.835 2.195 1.00 98.25 71 VAL A O 1
ATOM 563 N N . ILE A 1 72 ? 8.531 3.444 0.882 1.00 98.31 72 ILE A N 1
ATOM 564 C CA . ILE A 1 72 ? 8.359 2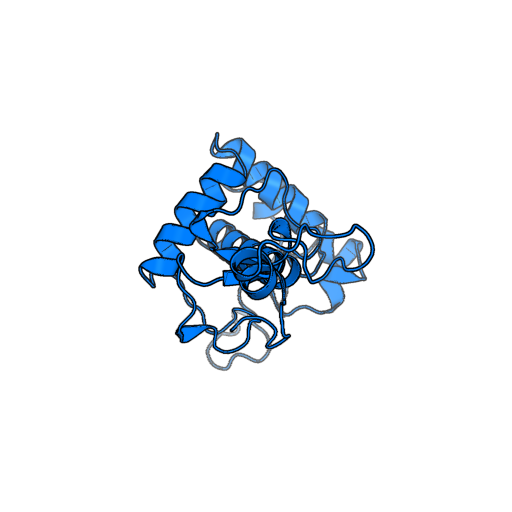.538 -0.259 1.00 98.31 72 ILE A CA 1
ATOM 565 C C . ILE A 1 72 ? 9.679 1.896 -0.697 1.00 98.31 72 ILE A C 1
ATOM 567 O O . ILE A 1 72 ? 9.690 0.696 -0.963 1.00 98.31 72 ILE A O 1
ATOM 571 N N . SER A 1 73 ? 10.791 2.630 -0.708 1.00 97.81 73 SER A N 1
ATOM 572 C CA . SER A 1 73 ? 12.116 2.076 -1.004 1.00 97.81 73 SER A CA 1
ATOM 573 C C . SER A 1 73 ? 12.507 0.968 -0.019 1.00 97.81 73 SER A C 1
ATOM 575 O O . SER A 1 73 ? 12.873 -0.127 -0.454 1.00 97.81 73 SER A O 1
ATOM 577 N N . ASP A 1 74 ? 12.354 1.199 1.290 1.00 97.56 74 ASP A N 1
ATOM 578 C CA . ASP A 1 74 ? 12.637 0.191 2.324 1.00 97.56 74 ASP A CA 1
ATOM 579 C C . ASP A 1 74 ? 11.777 -1.067 2.126 1.00 97.56 74 ASP A C 1
ATOM 581 O O . ASP A 1 74 ? 12.257 -2.203 2.185 1.00 97.56 74 ASP A O 1
ATOM 585 N N . TRP A 1 75 ? 10.489 -0.874 1.840 1.00 97.88 75 TRP A N 1
ATOM 586 C CA . TRP A 1 75 ? 9.538 -1.969 1.670 1.00 97.88 75 TRP A CA 1
ATOM 587 C C . TRP A 1 75 ? 9.706 -2.720 0.346 1.00 97.88 75 TRP A C 1
ATOM 589 O O . TRP A 1 75 ? 9.459 -3.926 0.302 1.00 97.88 75 TRP A O 1
ATOM 599 N N . ILE A 1 76 ? 10.203 -2.073 -0.711 1.00 97.50 76 ILE A N 1
ATOM 600 C CA . ILE A 1 76 ? 10.625 -2.745 -1.948 1.00 97.50 76 ILE A CA 1
ATOM 601 C C . ILE A 1 76 ? 11.818 -3.669 -1.673 1.00 97.50 76 ILE A C 1
ATOM 603 O O . ILE A 1 76 ? 11.847 -4.788 -2.192 1.00 97.50 76 ILE A O 1
ATOM 607 N N . VAL A 1 77 ? 12.777 -3.253 -0.836 1.00 96.75 77 VAL A N 1
ATOM 608 C CA . VAL A 1 77 ? 13.902 -4.115 -0.430 1.00 96.75 77 VAL A CA 1
ATOM 609 C C . VAL A 1 77 ? 13.385 -5.344 0.321 1.00 96.75 77 VAL A C 1
ATOM 611 O O . VAL A 1 77 ? 13.737 -6.469 -0.040 1.00 96.75 77 VAL A O 1
ATOM 614 N N . LYS A 1 78 ? 12.494 -5.154 1.303 1.00 96.69 78 LYS A N 1
ATOM 615 C CA . LYS A 1 78 ? 11.850 -6.259 2.042 1.00 96.69 78 LYS A CA 1
ATOM 616 C C . LYS A 1 78 ? 11.071 -7.201 1.122 1.00 96.69 78 LYS A C 1
ATOM 618 O O . LYS A 1 78 ? 11.185 -8.422 1.231 1.00 96.69 78 LYS A O 1
ATOM 623 N N . PHE A 1 79 ? 10.328 -6.646 0.165 1.00 95.62 79 PHE A N 1
ATOM 624 C CA . PHE A 1 79 ? 9.612 -7.408 -0.858 1.00 95.62 79 PHE A CA 1
ATOM 625 C C . PHE A 1 79 ? 10.555 -8.243 -1.737 1.00 95.62 79 PHE A C 1
ATOM 627 O O . PHE A 1 79 ? 10.280 -9.420 -1.990 1.00 95.62 79 PHE A O 1
ATOM 634 N N . GLY A 1 80 ? 11.680 -7.661 -2.165 1.00 94.31 80 GLY A N 1
ATOM 635 C CA . GLY A 1 80 ? 12.716 -8.346 -2.941 1.00 94.31 80 GLY A CA 1
ATOM 636 C C . GLY A 1 80 ? 13.376 -9.493 -2.174 1.00 94.31 80 GLY A C 1
ATOM 637 O O . GLY A 1 80 ? 13.597 -10.557 -2.746 1.00 94.31 80 GLY A O 1
ATOM 638 N N . LYS A 1 81 ? 13.600 -9.312 -0.867 1.00 95.38 81 LYS A N 1
ATOM 639 C CA . LYS A 1 81 ? 14.135 -10.336 0.048 1.00 95.38 81 LYS A CA 1
ATOM 640 C C . LYS A 1 81 ? 13.116 -11.396 0.482 1.00 95.38 81 LYS A C 1
ATOM 642 O O . LYS A 1 81 ? 13.478 -12.318 1.201 1.00 95.38 81 LYS A O 1
ATOM 647 N N . ARG A 1 82 ? 11.857 -11.291 0.037 1.00 92.69 82 ARG A N 1
ATOM 648 C CA . ARG A 1 82 ? 10.744 -12.180 0.427 1.00 92.69 82 ARG A CA 1
ATOM 649 C C . ARG A 1 82 ? 10.457 -12.177 1.939 1.00 92.69 82 ARG A C 1
ATOM 651 O O . ARG A 1 82 ? 9.986 -13.169 2.477 1.00 92.69 82 ARG A O 1
ATOM 658 N N . GLU A 1 83 ? 10.668 -11.040 2.603 1.00 95.25 83 GLU A N 1
ATOM 659 C CA . GLU A 1 83 ? 10.363 -10.853 4.034 1.00 95.25 83 GLU A CA 1
ATOM 660 C C . GLU A 1 83 ? 8.867 -10.604 4.313 1.00 95.25 83 GLU A C 1
ATOM 662 O O . GLU A 1 83 ? 8.466 -10.471 5.466 1.00 95.25 83 GLU A O 1
ATOM 667 N N . ILE A 1 84 ? 8.032 -10.504 3.272 1.00 93.00 84 ILE A N 1
ATOM 668 C CA . ILE A 1 84 ? 6.596 -10.208 3.384 1.00 93.00 84 ILE A CA 1
ATOM 669 C C . ILE A 1 84 ? 5.774 -11.251 2.629 1.00 93.00 84 ILE A C 1
ATOM 671 O O . ILE A 1 84 ? 6.194 -11.726 1.571 1.00 93.00 84 ILE A O 1
ATOM 675 N N . ASP A 1 85 ? 4.594 -11.596 3.150 1.00 90.81 85 ASP A N 1
ATOM 676 C CA . ASP A 1 85 ? 3.699 -12.565 2.511 1.00 90.81 85 ASP A CA 1
ATOM 677 C C . ASP A 1 85 ? 2.993 -11.940 1.298 1.00 90.81 85 ASP A C 1
ATOM 679 O O . ASP A 1 85 ? 2.212 -10.994 1.406 1.00 90.81 85 ASP A O 1
ATOM 683 N N . ARG A 1 86 ? 3.283 -12.511 0.125 1.00 91.50 86 ARG A N 1
ATOM 684 C CA . ARG A 1 86 ? 2.889 -12.033 -1.209 1.00 91.50 86 ARG A CA 1
ATOM 685 C C . ARG A 1 86 ? 1.601 -12.662 -1.730 1.00 91.50 86 ARG A C 1
ATOM 687 O O . ARG A 1 86 ? 1.148 -12.268 -2.800 1.00 91.50 86 ARG A O 1
ATOM 694 N N . THR A 1 87 ? 0.993 -13.596 -0.997 1.00 87.56 87 THR A N 1
ATOM 695 C CA . THR A 1 87 ? -0.206 -14.337 -1.435 1.00 87.56 87 THR A CA 1
ATOM 696 C C . THR A 1 87 ? -1.397 -13.432 -1.751 1.00 87.56 87 THR A C 1
ATOM 698 O O . THR A 1 87 ? -2.285 -13.815 -2.510 1.00 87.56 87 THR A O 1
ATOM 701 N N . LYS A 1 88 ? -1.425 -12.221 -1.181 1.00 88.38 88 LYS A N 1
ATOM 702 C CA . LYS A 1 88 ? -2.492 -11.231 -1.373 1.00 88.38 88 LYS A CA 1
ATOM 703 C C . LYS A 1 88 ? -2.120 -10.067 -2.290 1.00 88.38 88 LYS A C 1
ATOM 705 O O . LYS A 1 88 ? -2.922 -9.149 -2.422 1.00 88.38 88 LYS A O 1
ATOM 710 N N . LEU A 1 89 ? -0.948 -10.080 -2.928 1.00 93.94 89 LEU A N 1
ATOM 711 C CA . LEU A 1 89 ? -0.577 -9.055 -3.908 1.00 93.94 89 LEU A CA 1
ATOM 712 C C . LEU A 1 89 ? -1.490 -9.180 -5.146 1.00 93.94 89 LEU A C 1
ATOM 714 O O . LEU A 1 89 ? -1.423 -10.201 -5.831 1.00 93.94 89 LEU A O 1
ATOM 718 N N . PRO A 1 90 ? -2.329 -8.174 -5.481 1.00 91.38 90 PRO A N 1
ATOM 719 C CA . PRO A 1 90 ? -3.311 -8.284 -6.566 1.00 91.38 90 PRO A CA 1
ATOM 720 C C . PRO A 1 90 ? -2.686 -8.032 -7.951 1.00 91.38 90 PRO A C 1
ATOM 722 O O . PRO A 1 90 ? -3.139 -7.166 -8.707 1.00 91.38 90 PRO A O 1
ATOM 725 N N . LEU A 1 91 ? -1.621 -8.769 -8.274 1.00 94.25 91 LEU A N 1
ATOM 726 C CA . LEU A 1 91 ? -0.895 -8.723 -9.542 1.00 94.25 91 LEU A CA 1
ATOM 727 C C . LEU A 1 91 ? -0.736 -10.137 -10.110 1.00 94.25 91 LEU A C 1
ATOM 729 O O . LEU A 1 91 ? -0.549 -11.099 -9.373 1.00 94.25 91 LEU A O 1
ATOM 733 N N . SER A 1 92 ? -0.784 -10.267 -11.434 1.00 92.88 92 SER A N 1
ATOM 734 C CA . SER A 1 92 ? -0.516 -11.540 -12.101 1.00 92.88 92 SER A CA 1
ATOM 735 C C . SER A 1 92 ? 0.962 -11.912 -11.989 1.00 92.88 92 SER A C 1
ATOM 737 O O . SER A 1 92 ? 1.831 -11.049 -12.179 1.00 92.88 92 SER A O 1
ATOM 739 N N . GLN A 1 93 ? 1.222 -13.198 -11.722 1.00 90.12 93 GLN A N 1
ATOM 740 C CA . GLN A 1 93 ? 2.560 -13.764 -11.506 1.00 90.12 93 GLN A CA 1
ATOM 741 C C . GLN A 1 93 ? 3.299 -13.054 -10.357 1.00 90.12 93 GLN A C 1
ATOM 743 O O . GLN A 1 93 ? 4.476 -12.693 -10.449 1.00 90.12 93 GLN A O 1
ATOM 748 N N . ALA A 1 94 ? 2.560 -12.769 -9.278 1.00 91.19 94 ALA A N 1
ATOM 749 C CA . ALA A 1 94 ? 3.021 -12.019 -8.115 1.00 91.19 94 ALA A CA 1
ATOM 750 C C . ALA A 1 94 ? 4.240 -12.639 -7.425 1.00 91.19 94 ALA A C 1
ATOM 752 O O . ALA A 1 94 ? 4.938 -11.926 -6.716 1.00 91.19 94 ALA A O 1
ATOM 753 N N . GLU A 1 95 ? 4.505 -13.928 -7.606 1.00 90.06 95 GLU A N 1
ATOM 754 C CA . GLU A 1 95 ? 5.580 -14.715 -6.996 1.00 90.06 95 GLU A CA 1
ATOM 755 C C . GLU A 1 95 ? 6.970 -14.484 -7.611 1.00 90.06 95 GLU A C 1
ATOM 757 O O . GLU A 1 95 ? 7.978 -14.621 -6.904 1.00 90.06 95 GLU A O 1
ATOM 762 N N . ILE A 1 96 ? 7.024 -14.089 -8.889 1.00 91.81 96 ILE A N 1
ATOM 763 C CA . ILE A 1 96 ? 8.271 -13.820 -9.626 1.00 91.81 96 ILE A CA 1
ATOM 764 C C . ILE A 1 96 ? 8.594 -12.325 -9.766 1.00 91.81 96 ILE A C 1
ATOM 766 O O . ILE A 1 96 ? 9.696 -11.980 -10.180 1.00 91.81 96 ILE A O 1
ATOM 770 N N . ILE A 1 97 ? 7.681 -11.423 -9.381 1.00 94.62 97 ILE A N 1
ATOM 771 C CA . ILE A 1 97 ? 7.945 -9.972 -9.394 1.00 94.62 97 ILE A CA 1
ATOM 772 C C . ILE A 1 97 ? 9.133 -9.640 -8.469 1.00 94.62 97 ILE A C 1
ATOM 774 O O . ILE A 1 97 ? 9.202 -10.069 -7.319 1.00 94.62 97 ILE A O 1
ATOM 778 N N . SER A 1 98 ? 10.070 -8.836 -8.944 1.00 94.88 98 SER A N 1
ATOM 779 C CA . SER A 1 98 ? 11.242 -8.373 -8.193 1.00 94.88 98 SER A CA 1
ATOM 780 C C . SER A 1 98 ? 11.411 -6.861 -8.356 1.00 94.88 98 SER A C 1
ATOM 782 O O . SER A 1 98 ? 10.760 -6.280 -9.224 1.00 94.88 98 SER A O 1
ATOM 784 N N . PRO A 1 99 ? 12.298 -6.194 -7.596 1.00 95.50 99 PRO A N 1
ATOM 785 C CA . PRO A 1 99 ? 12.593 -4.776 -7.814 1.00 95.50 99 PRO A CA 1
ATOM 786 C C . PRO A 1 99 ? 13.030 -4.433 -9.253 1.00 95.50 99 PRO A C 1
ATOM 788 O O . PRO A 1 99 ? 12.824 -3.308 -9.700 1.00 95.50 99 PRO A O 1
ATOM 791 N N . GLN A 1 100 ? 13.589 -5.393 -10.000 1.00 95.31 100 GLN A N 1
ATOM 792 C CA . GLN A 1 100 ? 13.989 -5.238 -11.408 1.00 95.31 100 GLN A CA 1
ATOM 793 C C . GLN A 1 100 ? 12.825 -5.425 -12.392 1.00 95.31 100 GLN A C 1
ATOM 795 O O . GLN A 1 100 ? 12.929 -5.057 -13.562 1.00 95.31 100 GLN A O 1
ATOM 800 N N . SER A 1 101 ? 11.708 -6.001 -11.942 1.00 94.88 101 SER A N 1
ATOM 801 C CA . SER A 1 101 ? 10.538 -6.196 -12.794 1.00 94.88 101 SER A CA 1
ATOM 802 C C . SER A 1 101 ? 9.958 -4.854 -13.222 1.00 94.88 101 SER A C 1
ATOM 804 O O . SER A 1 101 ? 9.825 -3.924 -12.424 1.00 94.88 101 SER A O 1
ATOM 806 N N . HIS A 1 102 ? 9.577 -4.770 -14.492 1.00 93.31 102 HIS A N 1
ATOM 807 C CA . HIS A 1 102 ? 8.863 -3.618 -15.013 1.00 93.31 102 HIS A CA 1
ATOM 808 C C . HIS A 1 102 ? 7.376 -3.772 -14.711 1.00 93.31 102 HIS A C 1
ATOM 810 O O . HIS A 1 102 ? 6.776 -4.815 -14.973 1.00 93.31 102 HIS A O 1
ATOM 816 N N . LEU A 1 103 ? 6.782 -2.723 -14.157 1.00 93.50 103 LEU A N 1
ATOM 817 C CA . LEU A 1 103 ? 5.343 -2.626 -13.945 1.00 93.50 103 LEU A CA 1
ATOM 818 C C . LEU A 1 103 ? 4.817 -1.401 -14.672 1.00 93.50 103 LEU A C 1
ATOM 820 O O . LEU A 1 103 ? 5.573 -0.460 -14.905 1.00 93.50 103 LEU A O 1
ATOM 824 N N . CYS A 1 104 ? 3.526 -1.397 -14.999 1.00 92.62 104 CYS A N 1
ATOM 825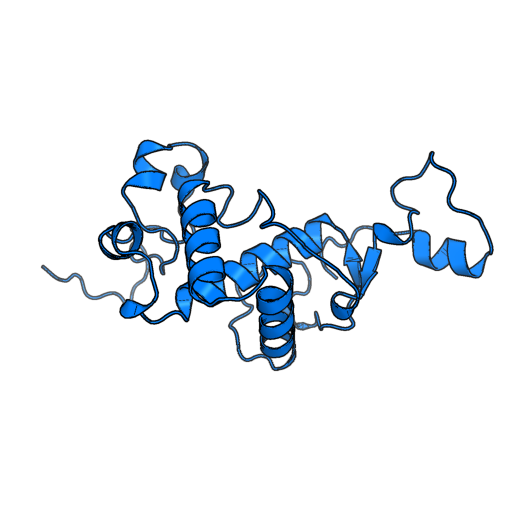 C CA . CYS A 1 104 ? 2.844 -0.171 -15.396 1.00 92.62 104 CYS A CA 1
ATOM 826 C C . CYS A 1 104 ? 2.473 0.683 -14.175 1.00 92.62 104 CYS A C 1
ATOM 828 O O . CYS A 1 104 ? 2.584 0.212 -13.040 1.00 92.62 104 CYS A O 1
ATOM 830 N N . ASN A 1 105 ? 1.990 1.906 -14.399 1.00 91.50 105 ASN A N 1
ATOM 831 C CA . ASN A 1 105 ? 1.561 2.806 -13.321 1.00 91.50 105 ASN A CA 1
ATOM 832 C C . ASN A 1 105 ? 0.513 2.169 -12.399 1.00 91.50 105 ASN A C 1
ATOM 834 O O . ASN A 1 105 ? 0.737 2.100 -11.196 1.00 91.50 105 ASN A O 1
ATOM 838 N N . ASP A 1 106 ? -0.557 1.594 -12.949 1.00 93.06 106 ASP A N 1
ATOM 839 C CA . ASP A 1 106 ? -1.611 0.965 -12.140 1.00 93.06 106 ASP A CA 1
ATOM 840 C C . ASP A 1 106 ? -1.089 -0.221 -11.322 1.00 93.06 106 ASP A C 1
ATOM 842 O O . ASP A 1 106 ? -1.451 -0.410 -10.160 1.00 93.06 106 ASP A O 1
ATOM 846 N N . CYS A 1 107 ? -0.224 -1.043 -11.924 1.00 95.75 107 CYS A N 1
ATOM 847 C CA . CYS A 1 107 ? 0.371 -2.180 -11.228 1.00 95.75 107 CYS A CA 1
ATOM 848 C C . CYS A 1 107 ? 1.312 -1.722 -10.117 1.00 95.75 107 CYS A C 1
ATOM 850 O O . CYS A 1 107 ? 1.339 -2.336 -9.052 1.00 95.75 107 CYS A O 1
ATOM 852 N N . TYR A 1 108 ? 2.061 -0.646 -10.349 1.00 96.50 108 TYR A N 1
ATOM 853 C CA . TYR A 1 108 ? 2.904 -0.056 -9.325 1.00 96.50 108 TYR A CA 1
ATOM 854 C C . TYR A 1 108 ? 2.076 0.541 -8.185 1.00 96.50 108 TYR A C 1
ATOM 856 O O . TYR A 1 108 ? 2.379 0.261 -7.032 1.00 96.50 108 TYR A O 1
ATOM 864 N N . SER A 1 109 ? 0.981 1.252 -8.470 1.00 96.38 109 SER A N 1
ATOM 865 C CA . SER A 1 109 ? 0.063 1.756 -7.438 1.00 96.38 109 SER A CA 1
ATOM 866 C C . SER A 1 109 ? -0.518 0.629 -6.579 1.00 96.38 109 SER A C 1
ATOM 868 O O . SER A 1 109 ? -0.579 0.746 -5.356 1.00 96.38 109 SER A O 1
ATOM 870 N N . LYS A 1 110 ? -0.875 -0.509 -7.192 1.00 96.50 110 LYS A N 1
ATOM 871 C CA . LYS A 1 110 ? -1.306 -1.717 -6.467 1.00 96.50 110 LYS A CA 1
ATOM 872 C C . LYS A 1 110 ? -0.197 -2.310 -5.598 1.00 96.50 110 LYS A C 1
ATOM 874 O O . LYS A 1 110 ? -0.469 -2.695 -4.463 1.00 96.50 110 LYS A O 1
ATOM 879 N N . LEU A 1 111 ? 1.035 -2.377 -6.111 1.00 97.50 111 LEU A N 1
ATOM 880 C CA . LEU A 1 111 ? 2.195 -2.817 -5.333 1.00 97.50 111 LEU A CA 1
ATOM 881 C C . LEU A 1 111 ? 2.419 -1.891 -4.133 1.00 97.50 111 LEU A C 1
ATOM 883 O O . LEU A 1 111 ? 2.510 -2.374 -3.014 1.00 97.50 111 LEU A O 1
ATOM 887 N N . VAL A 1 112 ? 2.443 -0.576 -4.346 1.00 98.00 112 VAL A N 1
ATOM 888 C CA . VAL A 1 112 ? 2.595 0.430 -3.287 1.00 98.00 112 VAL A CA 1
ATOM 889 C C . VAL A 1 112 ? 1.512 0.274 -2.223 1.00 98.00 112 VAL A C 1
ATOM 891 O O . VAL A 1 112 ? 1.839 0.196 -1.043 1.00 98.00 112 VAL A O 1
ATOM 894 N N . GLY A 1 113 ? 0.240 0.157 -2.615 1.00 97.56 113 GLY A N 1
ATOM 895 C CA . GLY A 1 113 ? -0.850 -0.038 -1.659 1.00 97.56 113 GLY A CA 1
ATOM 896 C C . GLY A 1 113 ? -0.691 -1.319 -0.832 1.00 97.56 113 GLY A C 1
ATOM 897 O O . GLY A 1 113 ? -0.919 -1.314 0.376 1.00 97.56 113 GLY A O 1
ATOM 898 N N . PHE A 1 114 ? -0.225 -2.401 -1.460 1.00 97.31 114 PHE A N 1
ATOM 899 C CA . PHE A 1 114 ? 0.107 -3.651 -0.777 1.00 97.31 114 PHE A CA 1
ATOM 900 C C . PHE A 1 114 ? 1.292 -3.501 0.198 1.00 97.31 114 PHE A C 1
ATOM 902 O O . PHE A 1 114 ? 1.235 -4.016 1.314 1.00 97.31 114 PHE A O 1
ATOM 909 N N . LEU A 1 115 ? 2.346 -2.772 -0.178 1.00 97.88 115 LEU A N 1
ATOM 910 C CA . LEU A 1 115 ? 3.492 -2.510 0.699 1.00 97.88 115 LEU A CA 1
ATOM 911 C C . LEU A 1 115 ? 3.105 -1.634 1.897 1.00 97.88 115 LEU A C 1
ATOM 913 O O . LEU A 1 115 ? 3.514 -1.922 3.017 1.00 97.88 115 LEU A O 1
ATOM 917 N N . LEU A 1 116 ? 2.274 -0.610 1.686 1.00 98.06 116 LEU A N 1
ATOM 918 C CA . LEU A 1 116 ? 1.786 0.266 2.756 1.00 98.06 116 LEU A CA 1
ATOM 919 C C . LEU A 1 116 ? 0.867 -0.456 3.747 1.00 98.06 116 LEU A C 1
ATOM 921 O O . LEU A 1 116 ? 0.878 -0.138 4.936 1.00 98.06 116 LEU A O 1
ATOM 925 N N . TYR A 1 117 ? 0.109 -1.453 3.286 1.00 97.00 117 TYR A N 1
ATOM 926 C CA . TYR A 1 117 ? -0.614 -2.353 4.182 1.00 97.00 117 TYR A CA 1
ATOM 927 C C . TYR A 1 117 ? 0.348 -3.099 5.110 1.00 97.00 117 TYR A C 1
ATOM 929 O O . TYR A 1 117 ? 0.179 -3.056 6.327 1.00 97.00 117 TYR A O 1
ATOM 937 N N . TRP A 1 118 ? 1.390 -3.731 4.563 1.00 97.25 118 TRP A N 1
ATOM 938 C CA . TRP A 1 118 ? 2.356 -4.452 5.389 1.00 97.25 118 TRP A CA 1
ATOM 939 C C . TRP A 1 118 ? 3.171 -3.538 6.302 1.00 97.25 118 TRP A C 1
ATOM 941 O O . TRP A 1 118 ? 3.433 -3.919 7.443 1.00 97.25 118 TRP A O 1
ATOM 951 N N . PHE A 1 119 ? 3.493 -2.325 5.845 1.00 97.25 119 PHE A N 1
ATOM 952 C CA . PHE A 1 119 ? 4.049 -1.274 6.691 1.00 97.25 119 PHE A CA 1
ATOM 953 C C . PHE A 1 119 ? 3.205 -1.077 7.938 1.00 97.25 119 PHE A C 1
ATOM 955 O O . PHE A 1 119 ? 3.704 -1.301 9.038 1.00 97.25 119 PHE A O 1
ATOM 962 N N . ARG A 1 120 ? 1.914 -0.790 7.771 1.00 96.25 120 ARG A N 1
ATOM 963 C CA . ARG A 1 120 ? 0.992 -0.589 8.891 1.00 96.25 120 ARG A CA 1
ATOM 964 C C . ARG A 1 120 ? 0.851 -1.826 9.780 1.00 96.25 120 ARG A C 1
ATOM 966 O O . ARG A 1 120 ? 0.874 -1.682 10.994 1.00 96.25 120 ARG A O 1
ATOM 973 N N . VAL A 1 121 ? 0.761 -3.027 9.202 1.00 94.50 121 VAL A N 1
ATOM 974 C CA . VAL A 1 121 ? 0.687 -4.291 9.967 1.00 94.50 121 VAL A CA 1
ATOM 975 C C . VAL A 1 121 ? 1.933 -4.518 10.829 1.00 94.50 121 VAL A C 1
ATOM 977 O O . VAL A 1 121 ? 1.830 -5.098 11.905 1.00 94.50 121 VAL A O 1
ATOM 980 N N . SER A 1 122 ? 3.108 -4.089 10.364 1.00 94.69 122 SER A N 1
ATOM 981 C CA . SER A 1 122 ? 4.372 -4.278 11.088 1.00 94.69 122 SER A CA 1
ATOM 982 C C . SER A 1 122 ? 4.652 -3.231 12.166 1.00 94.69 122 SER A C 1
ATOM 984 O O . SER A 1 122 ? 5.615 -3.390 12.915 1.00 94.69 122 SER A O 1
ATOM 986 N N . MET A 1 123 ? 3.860 -2.157 12.232 1.00 94.00 123 MET A N 1
ATOM 987 C CA . MET A 1 123 ? 4.102 -1.090 13.195 1.00 94.00 123 MET A CA 1
ATOM 988 C C . MET A 1 123 ? 3.745 -1.534 14.618 1.00 94.00 123 MET A C 1
ATOM 990 O O . MET A 1 123 ? 2.668 -2.102 14.831 1.00 94.00 123 MET A O 1
ATOM 994 N N . PRO A 1 124 ? 4.595 -1.225 15.613 1.00 91.50 124 PRO A N 1
ATOM 995 C CA . PRO A 1 124 ? 4.214 -1.320 17.014 1.00 91.50 124 PRO A CA 1
ATOM 996 C C . PRO A 1 124 ? 2.979 -0.463 17.303 1.00 91.50 124 PRO A C 1
ATOM 998 O O . PRO A 1 124 ? 2.836 0.633 16.763 1.00 91.50 124 PRO A O 1
ATOM 1001 N N . LYS A 1 125 ? 2.103 -0.924 18.205 1.00 87.00 125 LYS A N 1
ATOM 1002 C CA . LYS A 1 125 ? 0.908 -0.156 18.598 1.00 87.00 125 LYS A CA 1
ATOM 1003 C C . LYS A 1 125 ? 1.249 1.226 19.169 1.00 87.00 125 LYS A C 1
ATOM 1005 O O . LYS A 1 125 ? 0.465 2.145 18.978 1.00 87.00 125 LYS A O 1
ATOM 1010 N N . SER A 1 126 ? 2.405 1.369 19.822 1.00 89.19 126 SER A N 1
ATOM 1011 C CA . SER A 1 126 ? 2.908 2.646 20.353 1.00 89.19 126 SER A CA 1
ATOM 1012 C C . SER A 1 126 ? 3.161 3.701 19.278 1.00 89.19 126 SER A C 1
ATOM 1014 O O . SER A 1 126 ? 3.099 4.888 19.574 1.00 89.19 126 SER A O 1
ATOM 1016 N N . ASP A 1 127 ? 3.425 3.269 18.045 1.00 89.56 127 ASP A N 1
ATOM 1017 C CA . ASP A 1 127 ? 3.850 4.139 16.944 1.00 89.56 127 ASP A CA 1
ATOM 1018 C C . ASP A 1 127 ? 2.673 4.455 16.000 1.00 89.56 127 ASP A C 1
ATOM 1020 O O . ASP A 1 127 ? 2.809 5.157 14.993 1.00 89.56 127 ASP A O 1
ATOM 1024 N N . ILE A 1 128 ? 1.496 3.902 16.304 1.00 91.62 128 ILE A N 1
ATOM 1025 C CA . ILE A 1 128 ? 0.243 4.154 15.602 1.00 91.62 128 ILE A CA 1
ATOM 1026 C C . ILE A 1 128 ? -0.483 5.301 16.322 1.00 91.62 128 ILE A C 1
ATOM 1028 O O . ILE A 1 128 ? -0.617 5.253 17.543 1.00 91.62 128 ILE A O 1
ATOM 1032 N N . PRO A 1 129 ? -1.007 6.311 15.598 1.00 91.44 129 PRO A N 1
ATOM 1033 C CA . PRO A 1 129 ? -1.819 7.366 16.199 1.00 91.44 129 PRO A CA 1
ATOM 1034 C C . PRO A 1 129 ? -2.947 6.808 17.080 1.00 91.44 129 PRO A C 1
ATOM 1036 O O . PRO A 1 129 ? -3.620 5.853 16.684 1.00 91.44 129 PRO A O 1
ATOM 1039 N N . LEU A 1 130 ? -3.183 7.421 18.246 1.00 87.31 130 LEU A N 1
ATOM 1040 C CA . LEU A 1 130 ? -4.153 6.943 19.247 1.00 87.31 130 LEU A CA 1
ATOM 1041 C C . LEU A 1 130 ? -5.557 6.728 18.660 1.00 87.31 130 LEU A C 1
ATOM 1043 O O . LEU A 1 130 ? -6.144 5.661 18.810 1.00 87.31 130 LEU A O 1
ATOM 1047 N N . GLU A 1 131 ? -6.033 7.686 17.867 1.00 83.94 131 GLU A N 1
ATOM 1048 C CA . GLU A 1 131 ? -7.298 7.614 17.118 1.00 83.94 131 GLU A CA 1
ATOM 1049 C C . GLU A 1 131 ? -7.448 6.362 16.232 1.00 83.94 131 GLU A C 1
ATOM 1051 O O . GLU A 1 131 ? -8.559 5.920 15.943 1.00 83.94 131 GLU A O 1
ATOM 1056 N N . ALA A 1 132 ? -6.334 5.783 15.781 1.00 86.94 132 ALA A N 1
ATOM 1057 C CA . ALA A 1 132 ? -6.313 4.564 14.993 1.00 86.94 132 ALA A CA 1
ATOM 1058 C C . ALA A 1 132 ? -6.169 3.309 15.860 1.00 86.94 132 ALA A C 1
ATOM 1060 O O . ALA A 1 132 ? -6.725 2.272 15.502 1.00 86.94 132 ALA A O 1
ATOM 1061 N N . SER A 1 133 ? -5.433 3.409 16.970 1.00 86.12 133 SER A N 1
ATOM 1062 C CA . SER A 1 133 ? -5.234 2.348 17.967 1.00 86.12 133 SER A CA 1
ATOM 1063 C C . SER A 1 133 ? -6.549 1.906 18.616 1.00 86.12 133 SER A C 1
ATOM 1065 O O . SER A 1 133 ? -6.750 0.713 18.843 1.00 86.12 133 SER A O 1
ATOM 1067 N N . ASP A 1 134 ? -7.454 2.851 18.871 1.00 88.38 134 ASP A N 1
ATOM 1068 C CA . ASP A 1 134 ? -8.681 2.602 19.639 1.00 88.38 134 ASP A CA 1
ATOM 1069 C C . ASP A 1 134 ? -9.820 2.002 18.797 1.00 88.38 134 ASP A C 1
ATOM 1071 O O . ASP A 1 134 ? -10.856 1.575 19.317 1.00 88.38 134 ASP A O 1
ATOM 1075 N N . ARG A 1 135 ? -9.641 1.938 17.473 1.00 92.62 135 ARG A N 1
ATOM 1076 C CA . ARG A 1 135 ? -10.633 1.374 16.553 1.00 92.62 135 ARG A CA 1
ATOM 1077 C C . ARG A 1 135 ? -10.645 -0.145 16.669 1.00 92.62 135 ARG A C 1
ATOM 1079 O O . ARG A 1 135 ? -9.633 -0.815 16.483 1.00 92.62 135 ARG A O 1
ATOM 1086 N N . GLN A 1 136 ? -11.830 -0.706 16.890 1.00 93.50 136 GLN A N 1
ATOM 1087 C CA . GLN A 1 136 ? -12.020 -2.155 16.861 1.00 93.50 136 GLN A CA 1
ATOM 1088 C C . GLN A 1 136 ? -11.815 -2.708 15.447 1.00 93.50 136 GLN A C 1
ATOM 1090 O O . GLN A 1 136 ? -12.285 -2.121 14.467 1.00 93.50 136 GLN A O 1
ATOM 1095 N N . ASP A 1 137 ? -11.212 -3.890 15.351 1.00 95.31 137 ASP A N 1
ATOM 1096 C CA . ASP A 1 137 ? -11.033 -4.592 14.083 1.00 95.31 137 ASP A CA 1
ATOM 1097 C C . ASP A 1 137 ? -12.371 -4.878 13.387 1.00 95.31 137 ASP A C 1
ATOM 1099 O O . ASP A 1 137 ? -13.355 -5.326 13.986 1.00 95.31 137 ASP A O 1
ATOM 1103 N N . CYS A 1 138 ? -12.409 -4.625 12.080 1.00 96.06 138 CYS A N 1
ATOM 1104 C CA . CYS A 1 138 ? -13.490 -5.080 11.225 1.00 96.06 138 CYS A CA 1
ATOM 1105 C C . CYS A 1 138 ? -13.428 -6.604 11.094 1.00 96.06 138 CYS A C 1
ATOM 1107 O O . CYS A 1 138 ? -12.386 -7.168 10.773 1.00 96.06 138 CYS A O 1
ATOM 1109 N N . TRP A 1 139 ? -14.569 -7.282 11.215 1.00 94.38 139 TRP A N 1
ATOM 1110 C CA . TRP A 1 139 ? -14.645 -8.738 11.050 1.00 94.38 139 TRP A CA 1
ATOM 1111 C C . TRP A 1 139 ? -14.155 -9.247 9.692 1.00 94.38 139 TRP A C 1
ATOM 1113 O O . TRP A 1 139 ? -13.652 -10.365 9.587 1.00 94.38 139 TRP A O 1
ATOM 1123 N N . TYR A 1 140 ? -14.299 -8.429 8.650 1.00 94.62 140 TYR A N 1
ATOM 1124 C CA . TYR A 1 140 ? -13.816 -8.732 7.304 1.00 94.62 140 TYR A CA 1
ATOM 1125 C C . TYR A 1 140 ? -12.403 -8.190 7.038 1.00 94.62 140 TYR A C 1
ATOM 1127 O O . TYR A 1 140 ? -11.868 -8.420 5.955 1.00 94.62 140 TYR A O 1
ATOM 1135 N N . GLY A 1 141 ? -11.804 -7.478 8.000 1.00 94.56 141 GLY A N 1
ATOM 1136 C CA . GLY A 1 141 ? -10.475 -6.87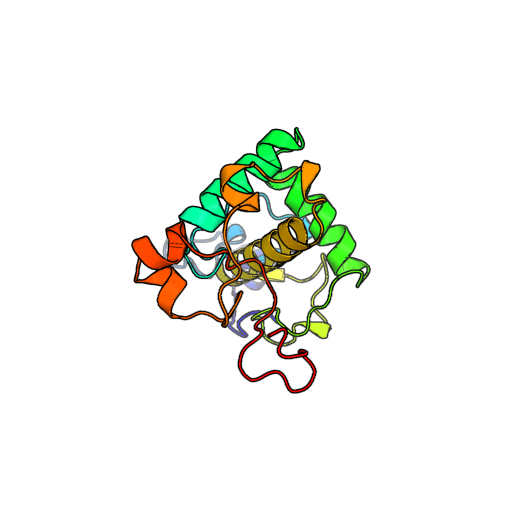5 7.921 1.00 94.56 141 GLY A CA 1
ATOM 1137 C C . GLY A 1 141 ? -10.209 -6.148 6.606 1.00 94.56 141 GLY A C 1
ATOM 1138 O O . GLY A 1 141 ? -11.086 -5.470 6.062 1.00 94.56 141 GLY A O 1
ATOM 1139 N N . HIS A 1 142 ? -9.019 -6.364 6.046 1.00 92.44 142 HIS A N 1
ATOM 1140 C CA . HIS A 1 142 ? -8.611 -5.780 4.761 1.00 92.44 142 HIS A CA 1
ATOM 1141 C C . HIS A 1 142 ? -9.496 -6.192 3.571 1.00 92.44 142 HIS A C 1
ATOM 1143 O O . HIS A 1 142 ? -9.479 -5.527 2.536 1.00 92.44 142 HIS A O 1
ATOM 1149 N N . ALA A 1 143 ? -10.272 -7.275 3.694 1.00 92.06 143 ALA A N 1
ATOM 1150 C CA . ALA A 1 143 ? -11.178 -7.767 2.658 1.00 92.06 143 ALA A CA 1
ATOM 1151 C C . ALA A 1 143 ? -12.595 -7.166 2.754 1.00 92.06 143 ALA A C 1
ATOM 1153 O O . ALA A 1 143 ? -13.466 -7.512 1.951 1.00 92.06 143 ALA A O 1
ATOM 1154 N N . CYS A 1 144 ? -12.851 -6.274 3.717 1.00 95.12 144 CYS A N 1
ATOM 1155 C CA . CYS A 1 144 ? -14.150 -5.630 3.873 1.00 95.12 144 CYS A CA 1
ATOM 1156 C C . CYS A 1 144 ? -14.520 -4.828 2.620 1.00 95.12 144 CYS A C 1
ATOM 1158 O O . CYS A 1 144 ? -13.828 -3.882 2.256 1.00 95.12 144 CYS A O 1
ATOM 1160 N N . ARG A 1 145 ? -15.639 -5.158 1.970 1.00 93.00 145 ARG A N 1
ATOM 1161 C CA . ARG A 1 145 ? -16.143 -4.369 0.832 1.00 93.00 145 ARG A CA 1
ATOM 1162 C C . ARG A 1 145 ? -16.833 -3.085 1.290 1.00 93.00 145 ARG A C 1
ATOM 1164 O O . ARG A 1 145 ? -16.746 -2.080 0.610 1.00 93.00 145 ARG A O 1
ATOM 1171 N N . THR A 1 146 ? -17.413 -3.072 2.484 1.00 93.88 146 THR A N 1
ATOM 1172 C CA . THR A 1 146 ? -18.108 -1.897 3.027 1.00 93.88 146 THR A CA 1
ATOM 1173 C C . THR A 1 146 ? -17.179 -0.709 3.290 1.00 93.88 146 THR A C 1
ATOM 1175 O O . THR A 1 146 ? -17.629 0.433 3.286 1.00 93.88 146 THR A O 1
ATOM 1178 N N . GLN A 1 147 ? -15.875 -0.954 3.468 1.00 94.62 147 GLN A N 1
ATOM 1179 C CA . GLN A 1 147 ? -14.891 0.078 3.819 1.00 94.62 147 GLN A CA 1
ATOM 1180 C C . GLN A 1 147 ? -14.717 1.182 2.762 1.00 94.62 147 GLN A C 1
ATOM 1182 O O . GLN A 1 147 ? -14.231 2.256 3.093 1.00 94.62 147 GLN A O 1
ATOM 1187 N N . HIS A 1 148 ? -15.083 0.937 1.499 1.00 90.00 148 HIS A N 1
ATOM 1188 C CA . HIS A 1 148 ? -14.848 1.901 0.416 1.00 90.00 148 HIS A CA 1
ATOM 1189 C C . HIS A 1 148 ? -16.075 2.735 0.041 1.00 90.00 148 HIS A C 1
ATOM 1191 O O . HIS A 1 148 ? -15.933 3.740 -0.646 1.00 90.00 148 HIS A O 1
ATOM 1197 N N . HIS A 1 149 ? -17.273 2.332 0.473 1.00 90.50 149 HIS A N 1
ATOM 1198 C CA . HIS A 1 149 ? -18.527 3.011 0.123 1.00 90.50 149 HIS A CA 1
ATOM 1199 C C . HIS A 1 149 ? -19.365 3.430 1.342 1.00 90.50 149 HIS A C 1
ATOM 1201 O O . HIS A 1 149 ? -20.429 4.019 1.176 1.00 90.50 149 HIS A O 1
ATOM 1207 N N . ASN A 1 150 ? -18.926 3.129 2.568 1.00 95.88 150 ASN A N 1
ATOM 1208 C CA . ASN A 1 150 ? -19.562 3.601 3.795 1.00 95.88 150 ASN A CA 1
ATOM 1209 C C . ASN A 1 150 ? -18.508 4.265 4.689 1.00 95.88 150 ASN A C 1
ATOM 1211 O O . ASN A 1 150 ? -17.710 3.585 5.337 1.00 95.88 150 ASN A O 1
ATOM 1215 N N . LEU A 1 151 ? -18.523 5.598 4.702 1.00 93.44 151 LEU A N 1
ATOM 1216 C CA . LEU A 1 151 ? -17.557 6.411 5.439 1.00 93.44 151 LEU A CA 1
ATOM 1217 C C . LEU A 1 151 ? -17.668 6.211 6.955 1.00 93.44 151 LEU A C 1
ATOM 1219 O O . LEU A 1 151 ? -16.642 6.066 7.605 1.00 93.44 151 LEU A O 1
ATOM 1223 N N . ASP A 1 152 ? -18.881 6.093 7.498 1.00 95.31 152 ASP A N 1
ATOM 1224 C CA . ASP A 1 152 ? -19.104 5.854 8.932 1.00 95.31 152 ASP A CA 1
ATOM 1225 C C . ASP A 1 152 ? -18.510 4.506 9.383 1.00 95.31 152 ASP A C 1
ATOM 1227 O O . ASP A 1 152 ? -17.855 4.401 10.421 1.00 95.31 152 ASP A O 1
ATOM 1231 N N . HIS A 1 153 ? -18.665 3.464 8.558 1.00 95.94 153 HIS A N 1
ATOM 1232 C CA . HIS A 1 153 ? -18.037 2.166 8.808 1.00 95.94 153 HIS A CA 1
ATOM 1233 C C . HIS A 1 153 ? -16.509 2.239 8.719 1.00 95.94 153 HIS A C 1
ATOM 1235 O O . HIS A 1 153 ? -15.817 1.658 9.558 1.00 95.94 153 HIS A O 1
ATOM 1241 N N . ALA A 1 154 ? -15.992 2.913 7.688 1.00 96.06 154 ALA A N 1
ATOM 1242 C CA . ALA A 1 154 ? -14.562 3.108 7.485 1.00 96.06 154 ALA A CA 1
ATOM 1243 C C . ALA A 1 154 ? -13.920 3.864 8.653 1.00 96.06 154 ALA A C 1
ATOM 1245 O O . ALA A 1 154 ? -12.854 3.473 9.109 1.00 96.06 154 ALA A O 1
ATOM 1246 N N . GLU A 1 155 ? -14.585 4.888 9.182 1.00 95.12 155 GLU A N 1
ATOM 1247 C CA . GLU A 1 155 ? -14.109 5.670 10.319 1.00 95.12 155 GLU A CA 1
ATOM 1248 C C . GLU A 1 155 ? -14.039 4.836 11.603 1.00 95.12 155 GLU A C 1
ATOM 1250 O O . GLU A 1 155 ? -13.015 4.819 12.282 1.00 95.12 155 GLU A O 1
ATOM 1255 N N . LYS 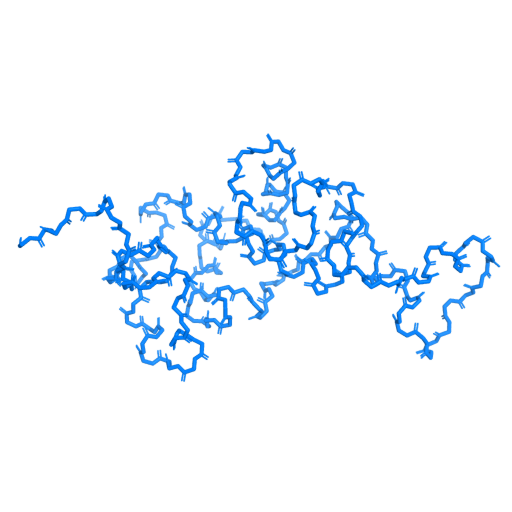A 1 156 ? -15.094 4.080 11.920 1.00 94.94 156 LYS A N 1
ATOM 1256 C CA . LYS A 1 156 ? -15.230 3.401 13.221 1.00 94.94 156 LYS A CA 1
ATOM 1257 C C . LYS A 1 156 ? -14.457 2.088 13.357 1.00 94.94 156 LYS A C 1
ATOM 1259 O O . LYS A 1 156 ? -14.242 1.628 14.478 1.00 94.94 156 LYS A O 1
ATOM 1264 N N . ARG A 1 157 ? -14.100 1.426 12.252 1.00 96.19 157 ARG A N 1
ATOM 1265 C CA . ARG A 1 157 ? -13.510 0.074 12.269 1.00 96.19 157 ARG A CA 1
ATOM 1266 C C . ARG A 1 157 ? -12.131 0.058 11.641 1.00 96.19 157 ARG A C 1
ATOM 1268 O O . ARG A 1 157 ? -11.988 0.571 10.545 1.00 96.19 157 ARG A O 1
ATOM 1275 N N . ASN A 1 158 ? -11.162 -0.592 12.281 1.00 95.94 158 ASN A N 1
ATOM 1276 C CA . ASN A 1 158 ? -9.850 -0.840 11.686 1.00 95.94 158 ASN A CA 1
ATOM 1277 C C . ASN A 1 158 ? -9.969 -1.870 10.549 1.00 95.94 158 ASN A C 1
ATOM 1279 O O . ASN A 1 158 ? -10.546 -2.945 10.744 1.00 95.94 158 ASN A O 1
ATOM 1283 N N . HIS A 1 159 ? -9.412 -1.563 9.375 1.00 96.25 159 HIS A N 1
ATOM 1284 C CA . HIS A 1 159 ? -9.334 -2.491 8.234 1.00 96.25 159 HIS A CA 1
ATOM 1285 C C . HIS A 1 159 ? -7.908 -2.956 7.938 1.00 96.25 159 HIS A C 1
ATOM 1287 O O . HIS A 1 159 ? -7.723 -3.881 7.145 1.00 96.25 159 HIS A O 1
ATOM 1293 N N . VAL A 1 160 ? -6.896 -2.398 8.609 1.00 95.31 160 VAL A N 1
ATOM 1294 C CA . VAL A 1 160 ? -5.535 -2.951 8.605 1.00 95.31 160 VAL A CA 1
ATOM 1295 C C . VAL A 1 160 ? -5.449 -4.071 9.645 1.00 95.31 160 VAL A C 1
ATOM 1297 O O . VAL A 1 160 ? -4.758 -3.987 10.658 1.00 95.31 160 VAL A O 1
ATOM 1300 N N . CYS A 1 161 ? -6.208 -5.134 9.401 1.00 93.38 161 CYS A N 1
ATOM 1301 C CA . CYS A 1 161 ? -6.265 -6.317 10.248 1.00 93.38 161 CYS A CA 1
ATOM 1302 C C . CYS A 1 161 ? -6.635 -7.561 9.432 1.00 93.38 161 CYS A C 1
ATOM 1304 O O . CYS A 1 161 ? -7.061 -7.501 8.265 1.00 93.38 161 CYS A O 1
ATOM 1306 N N . ARG A 1 162 ? -6.428 -8.728 10.045 1.00 90.44 162 ARG A N 1
ATOM 1307 C CA . ARG A 1 162 ? -6.802 -10.010 9.444 1.00 90.44 162 ARG A CA 1
ATOM 1308 C C . ARG A 1 162 ? -8.312 -10.236 9.609 1.00 90.44 162 ARG A C 1
ATOM 1310 O O . ARG A 1 162 ? -8.834 -9.970 10.685 1.00 90.44 162 ARG A O 1
ATOM 1317 N N . PRO A 1 163 ? -9.009 -10.761 8.585 1.00 91.19 163 PRO A N 1
ATOM 1318 C CA . PRO A 1 163 ? -10.405 -11.159 8.728 1.00 91.19 163 PRO A CA 1
ATOM 1319 C C . PRO A 1 163 ? -10.562 -12.225 9.821 1.00 91.19 163 PRO A C 1
ATOM 1321 O O . PRO A 1 163 ? -9.816 -13.208 9.843 1.00 91.19 163 PRO A O 1
ATOM 1324 N N . THR A 1 164 ? -11.546 -12.041 10.698 1.00 86.31 164 THR A N 1
ATOM 1325 C CA . THR A 1 164 ? -11.867 -12.963 11.801 1.00 86.31 164 THR A CA 1
ATOM 1326 C C . THR A 1 164 ? -13.139 -13.771 11.533 1.00 86.31 164 THR A C 1
ATOM 1328 O O . THR A 1 164 ? -13.269 -14.898 12.005 1.00 86.31 164 THR A O 1
ATOM 1331 N N . ARG A 1 165 ? -14.071 -13.264 10.712 1.00 69.81 165 ARG A N 1
ATOM 1332 C CA . ARG A 1 165 ? -15.285 -14.000 10.320 1.00 69.81 165 ARG A CA 1
ATOM 1333 C C . ARG A 1 165 ? -14.992 -14.948 9.152 1.00 69.81 165 ARG A C 1
ATOM 1335 O O . ARG A 1 165 ? -14.568 -14.505 8.089 1.00 69.81 165 ARG A O 1
ATOM 1342 N N . GLY A 1 166 ? -15.265 -16.243 9.342 1.00 58.78 166 GLY A N 1
ATOM 1343 C CA . GLY A 1 166 ? -15.047 -17.292 8.331 1.00 58.78 166 GLY A CA 1
ATOM 1344 C C . GLY A 1 166 ? -13.649 -17.924 8.341 1.00 58.78 166 GLY A C 1
ATOM 1345 O O . GLY A 1 166 ? -13.324 -18.679 7.430 1.00 58.78 166 GLY A O 1
ATOM 1346 N N . ASN A 1 167 ? -12.827 -17.632 9.354 1.00 48.75 167 ASN A N 1
ATOM 1347 C CA . ASN A 1 167 ? -11.513 -18.239 9.543 1.00 48.75 167 ASN A CA 1
ATOM 1348 C C . ASN A 1 167 ? -11.612 -19.330 10.637 1.00 48.75 167 ASN A C 1
ATOM 1350 O O . ASN A 1 167 ? -11.886 -18.978 11.787 1.00 48.75 167 ASN A O 1
ATOM 1354 N N . PRO A 1 168 ? -11.425 -20.630 10.322 1.00 49.25 168 PRO A N 1
ATOM 1355 C CA . PRO A 1 168 ? -11.661 -21.731 11.267 1.00 49.25 168 PRO A CA 1
ATOM 1356 C C . PRO A 1 168 ? -10.720 -21.752 12.486 1.00 49.25 168 PRO A C 1
ATOM 1358 O O . PRO A 1 168 ? -10.957 -22.514 13.413 1.00 49.25 168 PRO A O 1
ATOM 1361 N N . ASN A 1 169 ? -9.689 -20.899 12.519 1.00 46.44 169 ASN A N 1
ATOM 1362 C CA . ASN A 1 169 ? -8.669 -20.868 13.573 1.00 46.44 169 ASN A CA 1
ATOM 1363 C C . ASN A 1 169 ? -8.743 -19.639 14.498 1.00 46.44 169 ASN A C 1
ATOM 1365 O O . ASN A 1 169 ? -7.751 -19.304 15.142 1.00 46.44 169 ASN A O 1
ATOM 1369 N N . THR A 1 170 ? -9.882 -18.947 14.574 1.00 47.19 170 THR A N 1
ATOM 1370 C CA . THR A 1 170 ? -10.054 -17.840 15.533 1.00 47.19 170 THR A CA 1
ATOM 1371 C C . THR A 1 170 ? -10.892 -18.323 16.717 1.00 47.19 170 THR A C 1
ATOM 1373 O O . THR A 1 170 ? -12.056 -18.665 16.501 1.00 47.19 170 THR A O 1
ATOM 1376 N N . PRO A 1 171 ? -10.351 -18.369 17.952 1.00 41.53 171 PRO A N 1
ATOM 1377 C CA . PRO A 1 171 ? -11.163 -18.639 19.130 1.00 41.53 171 PRO A CA 1
ATOM 1378 C C . PRO A 1 171 ? -12.249 -17.570 19.238 1.00 41.53 171 PRO A C 1
ATOM 1380 O O . PRO A 1 171 ? -11.957 -16.374 19.202 1.00 41.53 171 PRO A O 1
ATOM 1383 N N . LEU A 1 172 ? -13.501 -18.007 19.354 1.00 40.28 172 LEU A N 1
ATOM 1384 C CA . LEU A 1 172 ? -14.606 -17.158 19.779 1.00 40.28 172 LEU A CA 1
ATOM 1385 C C . LEU A 1 172 ? -14.332 -16.779 21.235 1.00 40.28 172 LEU A C 1
ATOM 1387 O O . LEU A 1 172 ? -14.607 -17.562 22.138 1.00 40.28 172 LEU A O 1
ATOM 1391 N N . THR A 1 173 ? -13.729 -15.619 21.475 1.00 43.81 173 THR A N 1
ATOM 1392 C CA . THR A 1 173 ? -13.680 -15.069 22.829 1.00 43.81 173 THR A CA 1
ATOM 1393 C C . THR A 1 173 ? -15.063 -14.515 23.153 1.00 43.81 173 THR A C 1
ATOM 1395 O O . THR A 1 173 ? -15.483 -13.516 22.565 1.00 43.81 173 THR A O 1
ATOM 1398 N N . SER A 1 174 ? -15.755 -15.256 24.019 1.00 39.38 174 SER A N 1
ATOM 1399 C CA . SER A 1 174 ? -16.940 -14.880 24.796 1.00 39.38 174 SER A CA 1
ATOM 1400 C C . SER A 1 174 ? -16.710 -13.644 25.651 1.00 39.38 174 SER A C 1
ATOM 1402 O O . SER A 1 174 ? -15.599 -13.573 26.228 1.00 39.38 174 SER A O 1
#

InterPro domains:
  IPR040909 E3 ubiquitin-protein ligase CHFR, cysteine rich domain with multizinc binding [PF17979] (2-123)
  IPR052256 E3 ubiquitin-protein ligase CHFR [PTHR16079] (2-167)